Protein 1LJO (pdb70)

InterPro domains:
  IPR001163 Sm domain, eukaryotic/archaea-type [PF01423] (8-72)
  IPR001163 Sm domain, eukaryotic/archaea-type [SM00651] (6-72)
  IPR010920 LSM domain superfamily [SSF50182] (3-74)
  IPR044641 Sm-like protein Lsm7/SmG [PTHR10553] (8-75)
  IPR047575 Sm domain [PS52002] (3-75)

Nearest PDB structures (foldseek):
  1ljo-assembly1_A  TM=1.014E+00  e=5.901E-14  Archaeoglobus fulgidus
  1loj-assembly1_B  TM=8.952E-01  e=7.359E-07  Methanothermobacter thermautotrophicus str. Delta H
  6n7r-assembly1_P  TM=9.028E-01  e=3.791E-06  Saccharomyces cerevisiae S288C
  5gam-assembly1_f  TM=9.101E-01  e=1.407E-05  Saccharomyces cerevisiae
  1n9s-assembly3_D  TM=9.064E-01  e=3.763E-05  Saccharomyces cerevisiae

Radius of gyration: 12.04 Å; Cα contacts (8 Å, |Δi|>4): 157; chains: 1; bounding box: 37×21×31 Å

CATH classification: 2.30.30.100

Foldseek 3Di:
DDDADPVNVVVVQAQAWKWWDFQPDPWIKIFHFPDADPLGWTWGAQMFTHHVPRTDGTDGIDIHGSVGIDDMGGD

Organism: Archaeoglobus fulgidus (strain ATCC 49558 / DSM 4304 / JCM 9628 / NBRC 100126 / VC-16) (NCBI:txid224325)

Sequence (75 aa):
GAMVLPNQMVKSMVGKIIRVEMKGEENQLVGKLEGVDDYMNLYLTNAMECKGEEKVRSLGEIVLRGNNVVLIQPQ

B-factor: mean 23.53, std 11.57, range [7.32, 61.72]

Secondary structure (DSSP, 8-state):
-----HHHHHHHTTTSEEEEEETT-SSEEEEEEEEE-TT--EEEEEEEEEETTEEEEEEEEEEE-GGGEEEEEE-

Solvent-accessible surface area: 5075 Å² total; per-residue (Å²): 140,110,164,109,93,95,63,96,89,9,140,68,11,66,41,137,82,0,30,0,76,17,140,77,66,152,13,45,5,13,2,69,0,72,22,45,64,118,170,49,37,1,79,0,16,108,4,65,12,7,117,33,156,118,102,66,143,87,64,30,126,36,113,18,130,8,94,51,21,89,94,30,87,69,108

Structure (mmCIF, N/CA/C/O backbone):
data_1LJO
#
_entry.id   1LJO
#
_cell.length_a   58.420
_cell.length_b   58.420
_cell.length_c   32.084
_cell.angle_alpha   90.00
_cell.angle_beta   90.00
_cell.angle_gamma   120.00
#
_symmetry.space_group_name_H-M   'P 6'
#
loop_
_entity.id
_entity.type
_entity.pdbx_description
1 polymer 'Archaeal Sm-like protein AF-Sm2'
2 non-polymer 'CADMIUM ION'
3 non-polymer 'ACETIC ACID'
4 water water
#
loop_
_atom_site.group_PDB
_atom_site.id
_atom_site.type_symbol
_atom_site.label_atom_id
_atom_site.label_alt_id
_atom_site.label_comp_id
_atom_site.label_asym_id
_atom_site.label_entity_id
_atom_site.label_seq_id
_atom_site.pdbx_PDB_ins_code
_atom_site.Cartn_x
_atom_site.Cartn_y
_atom_site.Cartn_z
_atom_site.occupancy
_atom_site.B_iso_or_equiv
_atom_site.auth_seq_id
_atom_site.auth_comp_id
_atom_site.auth_asym_id
_atom_site.auth_atom_id
_atom_site.pdbx_PDB_model_num
ATOM 1 N N . GLY A 1 1 ? 22.149 18.199 41.790 1.00 43.67 1 GLY A N 1
ATOM 2 C CA . GLY A 1 1 ? 21.635 19.597 41.827 1.00 42.53 1 GLY A CA 1
ATOM 3 C C . GLY A 1 1 ? 20.136 19.663 42.046 1.00 41.28 1 GLY A C 1
ATOM 4 O O . GLY A 1 1 ? 19.647 19.354 43.133 1.00 41.86 1 GLY A O 1
ATOM 5 N N . ALA A 1 2 ? 19.405 20.067 41.012 1.00 38.71 2 ALA A N 1
ATOM 6 C CA . ALA A 1 2 ? 17.953 20.175 41.087 1.00 35.37 2 ALA A CA 1
ATOM 7 C C . ALA A 1 2 ? 17.313 19.817 39.753 1.00 34.90 2 ALA A C 1
ATOM 8 O O . ALA A 1 2 ? 17.981 19.797 38.715 1.00 34.91 2 ALA A O 1
ATOM 10 N N . MET A 1 3 ? 16.017 19.528 39.783 1.00 31.49 3 MET A N 1
ATOM 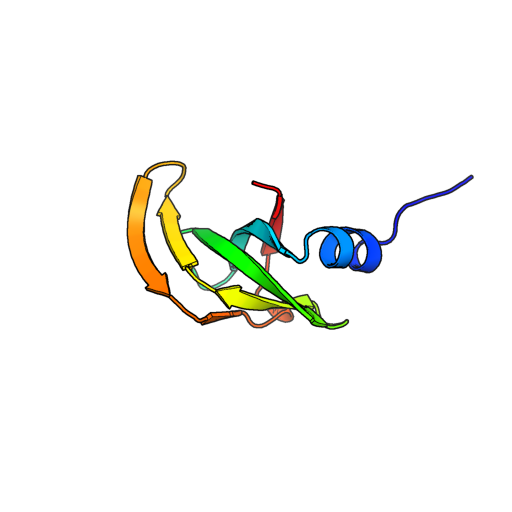11 C CA . MET A 1 3 ? 15.297 19.186 38.567 1.00 30.05 3 MET A CA 1
ATOM 12 C C . MET A 1 3 ? 13.809 19.434 38.748 1.00 28.55 3 MET A C 1
ATOM 13 O O . MET A 1 3 ? 13.313 19.490 39.872 1.00 28.05 3 MET A O 1
ATOM 18 N N . VAL A 1 4 ? 13.105 19.593 37.633 1.00 25.64 4 VAL A N 1
ATOM 19 C CA . VAL A 1 4 ? 11.667 19.833 37.661 1.00 23.81 4 VAL A CA 1
ATOM 20 C C . VAL A 1 4 ? 10.933 18.550 37.289 1.00 21.83 4 VAL A C 1
ATOM 21 O O . VAL A 1 4 ? 11.119 18.016 36.195 1.00 23.25 4 VAL A O 1
ATOM 25 N N . LEU A 1 5 ? 10.107 18.054 38.204 1.00 18.90 5 LEU A N 1
ATOM 26 C CA . LEU A 1 5 ? 9.355 16.829 37.958 1.00 20.29 5 LEU A CA 1
ATOM 27 C C . LEU A 1 5 ? 8.330 17.012 36.843 1.00 16.15 5 LEU A C 1
ATOM 28 O O . LEU A 1 5 ? 7.695 18.058 36.732 1.00 17.31 5 LEU A O 1
ATOM 33 N N . PRO A 1 6 ? 8.176 15.996 35.982 1.00 15.96 6 PRO A N 1
ATOM 34 C CA . PRO A 1 6 ? 7.209 16.085 34.889 1.00 14.51 6 PRO A CA 1
ATOM 35 C C . PRO A 1 6 ? 5.810 16.470 35.384 1.00 14.71 6 PRO A C 1
ATOM 36 O O . PRO A 1 6 ? 5.177 17.359 34.824 1.00 13.33 6 PRO A O 1
ATOM 40 N N . ASN A 1 7 ? 5.331 15.809 36.436 1.00 19.33 7 ASN A N 1
ATOM 41 C CA . ASN A 1 7 ? 4.010 16.127 36.980 1.00 23.08 7 ASN A CA 1
ATOM 42 C C . ASN A 1 7 ? 3.946 17.585 37.430 1.00 23.25 7 ASN A C 1
ATOM 43 O O . ASN A 1 7 ? 2.900 18.225 37.318 1.00 22.91 7 ASN A O 1
ATOM 48 N N . GLN A 1 8 ? 5.058 18.105 37.946 1.00 23.39 8 GLN A N 1
ATOM 49 C CA . GLN A 1 8 ? 5.104 19.499 38.390 1.00 23.53 8 GLN A CA 1
ATOM 50 C C . GLN A 1 8 ? 4.946 20.401 37.170 1.00 21.36 8 GLN A C 1
ATOM 51 O O . GLN A 1 8 ? 4.220 21.395 37.200 1.00 19.26 8 GLN A O 1
ATOM 57 N N . MET A 1 9 ? 5.645 20.049 36.097 1.00 17.49 9 MET A N 1
ATOM 58 C CA . MET A 1 9 ? 5.588 20.829 34.870 1.00 15.33 9 MET A CA 1
ATOM 59 C C . MET A 1 9 ? 4.172 20.833 34.292 1.00 14.63 9 MET A C 1
ATOM 60 O O . MET A 1 9 ? 3.637 21.889 33.961 1.00 15.62 9 MET A O 1
ATOM 65 N N . VAL A 1 10 ? 3.559 19.658 34.189 1.00 13.76 10 VAL A N 1
ATOM 66 C CA . VAL A 1 10 ? 2.210 19.569 33.635 1.00 15.31 10 VAL A CA 1
ATOM 67 C C . VAL A 1 10 ? 1.199 20.364 34.454 1.00 16.49 10 VAL A C 1
ATOM 68 O O . VAL A 1 10 ? 0.324 21.023 33.893 1.00 13.31 10 VAL A O 1
ATOM 72 N N . LYS A 1 11 ? 1.318 20.312 35.778 1.00 14.56 11 LYS A N 1
ATOM 73 C CA . LYS A 1 11 ? 0.385 21.047 36.618 1.00 18.34 11 LYS A CA 1
ATOM 74 C C . LYS A 1 11 ? 0.537 22.551 36.405 1.00 16.58 11 LYS A C 1
ATOM 75 O O . LYS A 1 11 ? -0.438 23.290 36.478 1.00 18.09 11 LYS A O 1
ATOM 81 N N . SER A 1 12 ? 1.756 23.001 36.123 1.00 16.69 12 SER A N 1
ATOM 82 C CA . SER A 1 12 ? 1.996 24.420 35.892 1.00 16.02 12 SER A CA 1
ATOM 83 C C . SER A 1 12 ? 1.320 24.893 34.603 1.00 17.10 12 SER A C 1
ATOM 84 O O . SER A 1 12 ? 1.155 26.089 34.392 1.00 14.71 12 SER A O 1
ATOM 87 N N . MET A 1 13 ? 0.929 23.949 33.750 1.00 16.32 13 MET A N 1
ATOM 88 C CA . MET A 1 13 ? 0.266 24.281 32.487 1.00 18.39 13 MET A CA 1
ATOM 89 C C . MET A 1 13 ? -1.244 24.463 32.645 1.00 16.18 13 MET A C 1
ATOM 90 O O . MET A 1 13 ? -1.930 24.841 31.693 1.00 15.91 13 MET A O 1
ATOM 95 N N . VAL A 1 14 ? -1.764 24.188 33.838 1.00 17.68 14 VAL A N 1
ATOM 96 C CA . VAL A 1 14 ? -3.196 24.328 34.075 1.00 16.93 14 VAL A CA 1
ATOM 97 C C . VAL A 1 14 ? -3.634 25.772 33.864 1.00 17.33 14 VAL A C 1
ATOM 98 O O . VAL A 1 14 ? -2.969 26.707 34.309 1.00 15.19 14 VAL A O 1
ATOM 102 N N . GLY A 1 15 ? -4.758 25.950 33.185 1.00 15.79 15 GLY A N 1
ATOM 103 C CA . GLY A 1 15 ? -5.245 27.291 32.922 1.00 16.38 15 GLY A CA 1
ATOM 104 C C . GLY A 1 15 ? -4.672 27.859 31.634 1.00 16.56 15 GLY A C 1
ATOM 105 O O . GLY A 1 15 ? -5.079 28.922 31.182 1.00 17.25 15 GLY A O 1
ATOM 106 N N . LYS A 1 16 ? -3.731 27.144 31.033 1.00 16.77 16 LYS A N 1
ATOM 107 C CA . LYS A 1 16 ? -3.111 27.605 29.796 1.00 16.86 16 LYS A CA 1
ATOM 108 C C . LYS A 1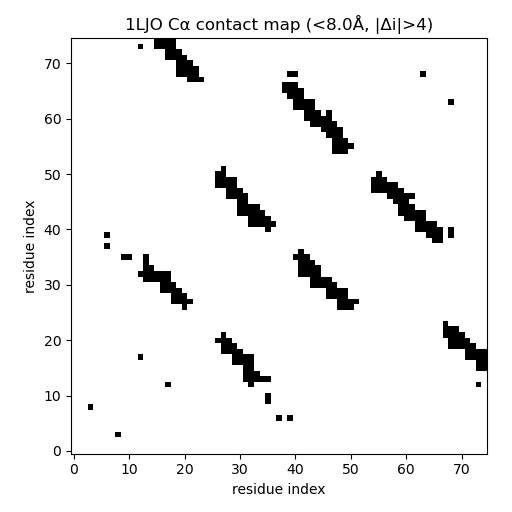 16 ? -3.387 26.661 28.634 1.00 12.79 16 LYS A C 1
ATOM 109 O O . LYS A 1 16 ? -3.864 25.549 28.832 1.00 12.68 16 LYS A O 1
ATOM 115 N N . ILE A 1 17 ? -3.081 27.124 27.424 1.00 12.25 17 ILE A N 1
ATOM 116 C CA . ILE A 1 17 ? -3.285 26.353 26.201 1.00 12.39 17 ILE A CA 1
ATOM 117 C C . ILE A 1 17 ? -2.129 25.391 25.954 1.00 11.21 17 ILE A C 1
ATOM 118 O O . ILE A 1 17 ? -0.964 25.787 25.987 1.00 11.91 17 ILE A O 1
ATOM 123 N N . ILE A 1 18 ? -2.457 24.130 25.691 1.00 9.41 18 ILE A N 1
ATOM 124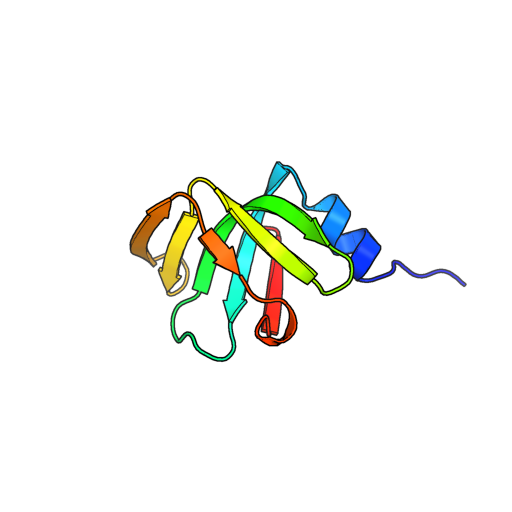 C CA . ILE A 1 18 ? -1.435 23.126 25.433 1.00 11.75 18 ILE A CA 1
ATOM 125 C C . ILE A 1 18 ? -1.767 22.340 24.172 1.00 13.26 18 ILE A C 1
ATOM 126 O O . ILE A 1 18 ? -2.911 22.345 23.714 1.00 12.21 18 ILE A O 1
ATOM 131 N N . ARG A 1 19 ? -0.753 21.679 23.615 1.00 10.70 19 ARG A N 1
ATOM 132 C CA . ARG A 1 19 ? -0.910 20.856 22.425 1.00 12.91 19 ARG A CA 1
ATOM 133 C C . ARG A 1 19 ? -0.537 19.450 22.869 1.00 11.65 19 ARG A C 1
ATOM 134 O O . ARG A 1 19 ? 0.501 19.255 23.502 1.00 11.52 19 ARG A O 1
ATOM 142 N N . VAL A 1 20 ? -1.381 18.478 22.536 1.00 12.81 20 VAL A N 1
ATOM 143 C CA . VAL A 1 20 ? -1.159 17.090 22.938 1.00 12.18 20 VAL A CA 1
ATOM 144 C C . VAL A 1 20 ? -1.174 16.088 21.795 1.00 14.25 20 VAL A C 1
ATOM 145 O O . VAL A 1 20 ? -2.064 16.118 20.950 1.00 13.93 20 VAL A O 1
ATOM 149 N N . GLU A 1 21 ? -0.188 15.197 21.779 1.00 10.98 21 GLU A N 1
ATOM 150 C CA . GLU A 1 21 ? -0.146 14.157 20.760 1.00 18.04 21 GLU A CA 1
ATOM 151 C C . GLU A 1 21 ? -0.542 12.861 21.461 1.00 16.71 21 GLU A C 1
ATOM 152 O O . GLU A 1 21 ? 0.068 12.483 22.463 1.00 13.57 21 GLU A O 1
ATOM 158 N N . MET A 1 22 ? -1.573 12.199 20.942 1.00 15.57 22 MET A N 1
ATOM 159 C CA . MET A 1 22 ? -2.064 10.952 21.522 1.00 16.49 22 MET A CA 1
ATOM 160 C C . MET A 1 22 ? -1.633 9.762 20.684 1.00 18.10 22 MET A C 1
ATOM 161 O O . MET A 1 22 ? -1.534 9.854 19.458 1.00 19.18 22 MET A O 1
ATOM 166 N N . LYS A 1 23 ? -1.402 8.638 21.348 1.00 17.43 23 LYS A N 1
ATOM 167 C CA . LYS A 1 23 ? -0.980 7.423 20.668 1.00 24.78 23 LYS A CA 1
ATOM 168 C C . LYS A 1 23 ? -2.037 6.928 19.680 1.00 30.60 23 LYS A C 1
ATOM 169 O O . LYS A 1 23 ? -1.712 6.543 18.555 1.00 36.89 23 LYS A O 1
ATOM 175 N N . GLY A 1 24 ? -3.301 6.948 20.093 1.00 34.18 24 GLY A N 1
ATOM 176 C CA . GLY A 1 24 ? -4.371 6.497 19.217 1.00 42.56 24 GLY A CA 1
ATOM 177 C C . GLY A 1 24 ? -5.054 7.622 18.456 1.00 47.45 24 GLY A C 1
ATOM 178 O O . GLY A 1 24 ? -6.264 7.576 18.217 1.00 47.89 24 GLY A O 1
ATOM 179 N N . GLU A 1 25 ? -4.276 8.630 18.070 1.00 48.95 25 GLU A N 1
ATOM 180 C CA . GLU A 1 25 ? -4.796 9.781 17.332 1.00 49.42 25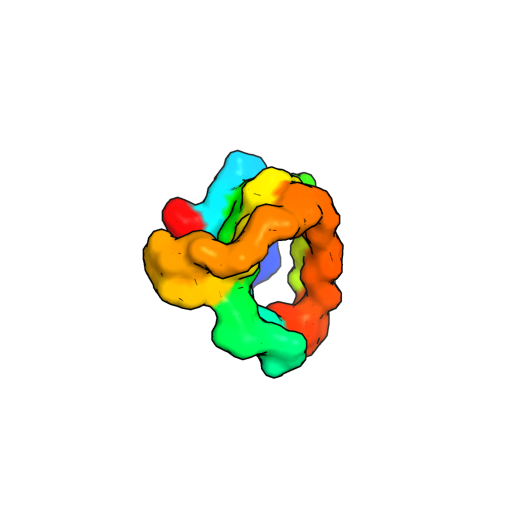 GLU A CA 1
ATOM 181 C C . GLU A 1 25 ? -3.753 10.296 16.341 1.00 48.97 25 GLU A C 1
ATOM 182 O O . GLU A 1 25 ? -2.587 10.469 16.691 1.00 49.84 25 GLU A O 1
ATOM 188 N N . GLU A 1 26 ? -4.173 10.543 15.104 1.00 47.72 26 GLU A N 1
ATOM 189 C CA . GLU A 1 26 ? -3.259 11.031 14.075 1.00 45.76 26 GLU A CA 1
ATOM 190 C C . GLU A 1 26 ? -3.114 12.555 14.071 1.00 42.11 26 GLU A C 1
ATOM 191 O O . GLU A 1 26 ? -2.105 13.091 13.610 1.00 41.70 26 GLU A O 1
ATOM 197 N N . ASN A 1 27 ? -4.122 13.249 14.587 1.00 37.10 27 ASN A N 1
ATOM 198 C CA . ASN A 1 27 ? -4.090 14.707 14.657 1.00 32.16 27 ASN A CA 1
ATOM 199 C C . ASN A 1 27 ? -3.868 15.104 16.111 1.00 29.56 27 ASN A C 1
ATOM 200 O O . ASN A 1 27 ? -4.240 14.359 17.014 1.00 28.35 27 ASN A O 1
ATOM 205 N N . GLN A 1 28 ? -3.271 16.270 16.338 1.00 25.00 28 GLN A N 1
ATOM 206 C CA . GLN A 1 28 ? -3.024 16.724 17.701 1.00 24.08 28 GLN A CA 1
ATOM 207 C C . GLN A 1 28 ? -4.244 17.414 18.293 1.00 22.39 28 GLN A C 1
ATOM 208 O O . GLN A 1 28 ? -5.125 17.875 17.565 1.00 18.75 28 GLN A O 1
ATOM 214 N N . LEU A 1 29 ? -4.286 17.478 19.621 1.00 17.60 29 LEU A N 1
ATOM 215 C CA . LEU A 1 29 ? -5.372 18.146 20.321 1.00 13.82 29 LEU A CA 1
ATOM 216 C C . LEU A 1 29 ? -4.816 19.420 20.934 1.00 14.73 29 LEU A C 1
ATOM 217 O O . LEU A 1 29 ? -3.747 19.409 21.547 1.00 13.40 29 LEU A O 1
ATOM 222 N N . VAL A 1 30 ? -5.537 20.519 20.751 1.00 11.03 30 VAL A N 1
ATOM 223 C CA . VAL A 1 30 ? -5.125 21.802 21.293 1.00 13.27 30 VAL A CA 1
ATOM 224 C C . VAL A 1 30 ? -6.293 22.362 22.092 1.00 15.06 30 VAL A C 1
ATOM 225 O O . VAL A 1 30 ? -7.416 22.434 21.589 1.00 13.80 30 VAL A O 1
ATOM 229 N N . GLY A 1 31 ? -6.032 22.747 23.338 1.00 13.60 31 GLY A N 1
ATOM 230 C CA . GLY A 1 31 ? -7.095 23.295 24.163 1.00 12.93 31 GLY A CA 1
ATOM 231 C C . GLY A 1 31 ? -6.592 23.796 25.499 1.00 12.34 31 GLY A C 1
ATOM 232 O O . GLY A 1 31 ? -5.400 23.721 25.788 1.00 13.21 31 GLY A O 1
ATOM 233 N N . LYS A 1 32 ? -7.501 24.316 26.314 1.00 13.56 32 LYS A N 1
ATOM 234 C CA . LYS A 1 32 ? -7.133 24.830 27.624 1.00 11.92 32 LYS A CA 1
ATOM 235 C C . LYS A 1 32 ? -7.103 23.687 28.626 1.00 13.67 32 LYS A C 1
ATOM 236 O O . LYS A 1 32 ? -8.075 22.929 28.757 1.00 9.82 32 LYS A O 1
ATOM 242 N N . LEU A 1 33 ? -5.983 23.561 29.332 1.00 12.31 33 LEU A N 1
ATOM 243 C CA . LEU A 1 33 ? -5.846 22.507 30.325 1.00 12.95 33 LEU A CA 1
ATOM 244 C C . LEU A 1 33 ? -6.594 22.929 31.583 1.00 14.89 33 LEU A C 1
ATOM 245 O O . LEU A 1 33 ? -6.157 23.824 32.303 1.00 13.36 33 LEU A O 1
ATOM 250 N N . GLU A 1 34 ? -7.733 22.287 31.827 1.00 14.72 34 GLU A N 1
ATOM 251 C CA . GLU A 1 34 ? -8.561 22.591 32.990 1.00 16.11 34 GLU A CA 1
ATOM 252 C C . GLU A 1 34 ? -8.275 21.677 34.168 1.00 16.23 34 GLU A C 1
ATOM 253 O O . GLU A 1 34 ? -8.586 22.013 35.309 1.00 17.12 34 GLU A O 1
ATOM 259 N N . GLY A 1 35 ? -7.688 20.518 33.893 1.00 14.92 35 GLY A N 1
ATOM 260 C CA . GLY A 1 35 ? -7.382 19.591 34.966 1.00 17.13 35 GLY A CA 1
ATOM 261 C C . GLY A 1 35 ? -6.471 18.455 34.545 1.00 14.75 35 GLY A C 1
ATOM 262 O O . GLY A 1 35 ? -6.456 18.053 33.382 1.00 14.72 35 GLY A O 1
ATOM 263 N N . VAL A 1 36 ? -5.709 17.942 35.503 1.00 14.61 36 VAL A N 1
ATOM 264 C CA . VAL A 1 36 ? -4.787 16.843 35.263 1.00 14.03 36 VAL A CA 1
ATOM 265 C C . VAL A 1 36 ? -4.567 16.091 36.578 1.00 16.53 36 VAL A C 1
ATOM 266 O O . VAL A 1 36 ? -4.746 16.663 37.653 1.00 17.71 36 VAL A O 1
ATOM 270 N N . ASP A 1 37 ? -4.216 14.808 36.492 1.00 17.00 37 ASP A N 1
ATOM 271 C CA . ASP A 1 37 ? -3.944 14.013 37.692 1.00 17.81 37 ASP A CA 1
ATOM 272 C C . ASP A 1 37 ? -2.570 13.358 37.589 1.00 18.30 37 ASP A C 1
ATOM 273 O O . ASP A 1 37 ? -1.870 13.532 36.591 1.00 16.80 37 ASP A O 1
ATOM 278 N N . ASP A 1 38 ? -2.190 12.598 38.614 1.00 21.26 38 ASP A N 1
ATOM 279 C CA . ASP A 1 38 ? -0.882 11.951 38.631 1.00 22.33 38 ASP A CA 1
ATOM 280 C C . ASP A 1 38 ? -0.642 10.929 37.526 1.00 19.90 38 ASP A C 1
ATOM 281 O O . ASP A 1 38 ? 0.502 10.593 37.235 1.00 21.89 38 ASP A O 1
ATOM 286 N N . TYR A 1 39 ? -1.706 10.428 36.912 1.00 19.47 39 TYR A N 1
ATOM 287 C CA . TYR A 1 39 ? -1.542 9.463 35.834 1.00 20.09 39 TYR A CA 1
ATOM 288 C C . TYR A 1 39 ? -1.522 10.208 34.503 1.00 17.99 39 TYR A C 1
ATOM 289 O O . TYR A 1 39 ? -1.531 9.605 33.428 1.00 16.32 39 TYR A O 1
ATOM 298 N N . MET A 1 40 ? -1.491 11.532 34.598 1.00 16.11 40 MET A N 1
ATOM 299 C CA . MET A 1 40 ? -1.483 12.407 33.433 1.00 17.01 40 MET A CA 1
ATOM 300 C C . MET A 1 40 ? -2.741 12.349 32.568 1.00 17.68 40 MET A C 1
ATOM 301 O O . MET A 1 40 ? -2.688 12.578 31.353 1.00 15.78 40 MET A O 1
ATOM 306 N N . ASN A 1 41 ? -3.871 12.015 33.187 1.00 14.05 41 ASN A N 1
ATOM 307 C CA . ASN A 1 41 ? -5.131 12.050 32.457 1.00 14.62 41 ASN A CA 1
ATOM 308 C C . ASN A 1 41 ? -5.283 13.557 32.283 1.00 14.43 41 ASN A C 1
ATOM 309 O O . ASN A 1 41 ? -4.855 14.316 33.150 1.00 12.23 41 ASN A O 1
ATOM 314 N N . LEU A 1 42 ? -5.866 13.998 31.175 1.00 12.68 42 LEU A N 1
ATOM 315 C CA . LEU A 1 42 ? -6.015 15.426 30.943 1.00 14.27 42 LEU A CA 1
ATOM 316 C C . LEU A 1 42 ? -7.451 15.820 30.626 1.00 14.90 42 LEU A C 1
ATOM 317 O O . LEU A 1 42 ? -8.157 15.116 29.904 1.00 14.11 42 LEU A O 1
ATOM 322 N N . TYR A 1 43 ? -7.873 16.954 31.172 1.00 14.49 43 TYR A N 1
ATOM 323 C CA . TYR A 1 43 ? -9.199 17.480 30.902 1.00 11.72 43 TYR A CA 1
ATOM 324 C C . TYR A 1 43 ? -9.006 18.834 30.233 1.00 12.35 43 TYR A C 1
ATOM 325 O O . TYR A 1 43 ? -8.531 19.786 30.853 1.00 12.43 43 TYR A O 1
ATOM 334 N N . LEU A 1 44 ? -9.356 18.895 28.953 1.00 11.88 44 LEU A N 1
ATOM 335 C CA . LEU A 1 44 ? -9.228 20.117 28.171 1.00 12.68 44 LEU A CA 1
ATOM 336 C C . LEU A 1 44 ? -10.600 20.695 27.867 1.00 10.41 44 LEU A C 1
ATOM 337 O O . LEU A 1 44 ? -11.572 19.956 27.722 1.00 14.24 44 LEU A O 1
ATOM 342 N N . THR A 1 45 ? -10.673 22.016 27.779 1.00 9.36 45 THR A N 1
ATOM 343 C CA . THR A 1 45 ? -11.917 22.690 27.442 1.00 9.49 45 THR A CA 1
ATOM 344 C C . THR A 1 45 ? -11.607 23.551 26.227 1.00 12.47 45 THR A C 1
ATOM 345 O O . THR A 1 45 ? -10.441 23.869 25.979 1.00 13.56 45 THR 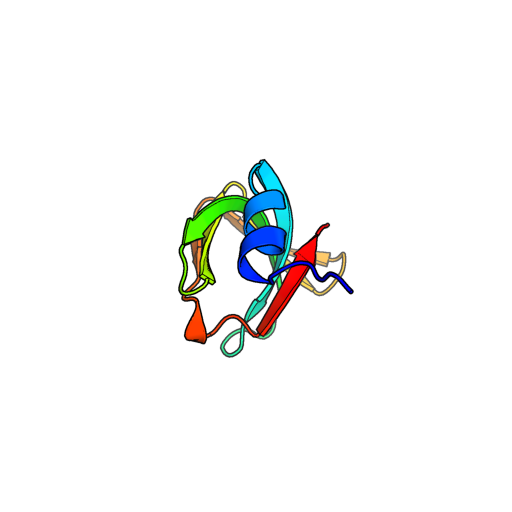A O 1
ATOM 349 N N . ASN A 1 46 ? -12.640 23.905 25.467 1.00 11.09 46 ASN A N 1
ATOM 350 C CA . ASN A 1 46 ? -12.470 24.728 24.275 1.00 11.16 46 ASN A CA 1
ATOM 351 C C . ASN A 1 46 ? -11.446 24.076 23.339 1.00 12.84 46 ASN A C 1
ATOM 352 O O . ASN A 1 46 ? -10.719 24.758 22.618 1.00 14.48 46 ASN A O 1
ATOM 357 N N . ALA A 1 47 ? -11.417 22.749 23.343 1.00 12.36 47 ALA A N 1
ATOM 358 C CA . ALA A 1 47 ? -10.466 21.994 22.540 1.00 11.04 47 ALA A CA 1
ATOM 359 C C . ALA A 1 47 ? -10.793 21.868 21.060 1.00 13.51 47 ALA A C 1
ATOM 360 O O . ALA A 1 47 ? -11.946 21.978 20.642 1.00 14.67 47 ALA A O 1
ATOM 362 N N . MET A 1 48 ? -9.754 21.616 20.276 1.00 14.15 48 MET A N 1
ATOM 363 C CA . MET A 1 48 ? -9.897 21.439 18.840 1.00 20.38 48 MET A CA 1
ATOM 364 C C . MET A 1 48 ? -8.875 20.424 18.353 1.00 19.08 48 MET A C 1
ATOM 365 O O . MET A 1 48 ? -7.837 20.216 18.979 1.00 16.15 48 MET A O 1
ATOM 370 N N . GLU A 1 49 ? -9.182 19.789 17.232 1.00 17.46 49 GLU A N 1
ATOM 371 C CA . GLU A 1 49 ? -8.283 18.816 16.643 1.00 19.10 49 GLU A CA 1
ATOM 372 C C . GLU A 1 49 ? -7.502 19.618 15.608 1.00 19.95 49 GLU A C 1
ATOM 373 O O . GLU A 1 49 ? -8.097 20.329 14.794 1.00 18.79 49 GLU A O 1
ATOM 379 N N . CYS A 1 50 ? -6.177 19.517 15.648 1.00 18.43 50 CYS A N 1
ATOM 380 C CA . CYS A 1 50 ? -5.336 20.259 14.724 1.00 23.55 50 CYS A CA 1
ATOM 381 C C . CYS A 1 50 ? -4.248 19.405 14.085 1.00 24.85 50 CYS A C 1
ATOM 382 O O . CYS A 1 50 ? -3.914 18.326 14.566 1.00 24.75 50 CYS A O 1
ATOM 385 N N . LYS A 1 51 ? -3.717 19.914 12.981 1.00 27.16 51 LYS A N 1
ATOM 386 C CA . LYS A 1 51 ? -2.622 19.288 12.251 1.00 32.30 51 LYS A CA 1
ATOM 387 C C . LYS A 1 51 ? -1.641 20.440 12.102 1.00 34.33 51 LYS A C 1
ATOM 388 O O . LYS A 1 51 ? -1.568 21.084 11.056 1.00 36.68 51 LYS A O 1
ATOM 394 N N . GLY A 1 52 ? -0.899 20.709 13.168 1.00 36.17 52 GLY A N 1
ATOM 395 C CA . GLY A 1 52 ? 0.026 21.821 13.143 1.00 36.07 52 GLY A CA 1
ATOM 396 C C . GLY A 1 52 ? -0.820 23.043 13.431 1.00 37.69 52 GLY A C 1
ATOM 397 O O . GLY A 1 52 ? -1.597 23.048 14.389 1.00 37.36 52 GLY A O 1
ATOM 398 N N . GLU A 1 53 ? -0.701 24.072 12.601 1.00 36.96 53 GLU A N 1
ATOM 399 C CA . GLU A 1 53 ? -1.482 25.283 12.804 1.00 38.00 53 GLU A CA 1
ATOM 400 C C . GLU A 1 53 ? -2.834 25.198 12.096 1.00 35.81 53 GLU A C 1
ATOM 401 O O . GLU A 1 53 ? -3.601 26.161 12.088 1.00 36.99 53 GLU A O 1
ATOM 407 N N . GLU A 1 54 ? -3.127 24.039 11.514 1.00 32.81 54 GLU A N 1
ATOM 408 C CA . GLU A 1 54 ? -4.384 23.836 10.800 1.00 30.87 54 GLU A CA 1
ATOM 409 C C . GLU A 1 54 ? -5.459 23.148 11.636 1.00 27.61 54 GLU A C 1
ATOM 410 O O . GLU A 1 54 ? -5.292 22.012 12.073 1.00 29.24 54 GLU A O 1
ATOM 416 N N . LYS A 1 55 ? -6.568 23.850 11.838 1.00 26.15 55 LYS A N 1
ATOM 417 C CA . LYS A 1 55 ? -7.711 23.348 12.596 1.00 24.91 55 LYS A CA 1
ATOM 418 C C . LYS A 1 55 ? -8.569 22.444 11.706 1.00 26.12 55 LYS A C 1
ATOM 419 O O . LYS A 1 55 ? -8.917 22.822 10.583 1.00 24.82 55 LYS A O 1
ATOM 425 N N . VAL A 1 56 ? -8.909 21.254 12.201 1.00 22.26 56 VAL A N 1
ATOM 426 C CA . VAL A 1 56 ? -9.725 20.323 11.428 1.00 22.11 56 VAL A CA 1
ATOM 427 C C . VAL A 1 56 ? -11.068 19.976 12.069 1.00 22.94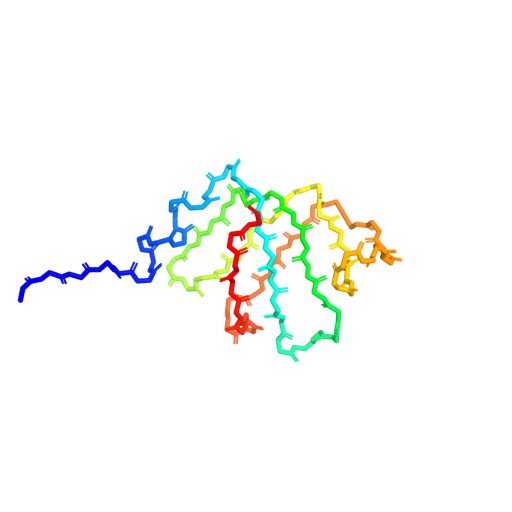 56 VAL A C 1
ATOM 428 O O . VAL A 1 56 ? -12.012 19.634 11.368 1.00 20.13 56 VAL A O 1
ATOM 432 N N . ARG A 1 57 ? -11.157 20.058 13.397 1.00 21.31 57 ARG A N 1
ATOM 433 C CA . ARG A 1 57 ? -12.406 19.756 14.099 1.00 21.32 57 ARG A CA 1
ATOM 434 C C . ARG A 1 57 ? -12.516 20.484 15.434 1.00 22.16 57 ARG A C 1
ATOM 435 O O . ARG A 1 57 ? -11.537 20.594 16.164 1.00 19.00 57 ARG A O 1
ATOM 443 N N . SER A 1 58 ? -13.711 20.975 15.747 1.00 22.24 58 SER A N 1
ATOM 444 C CA . SER A 1 58 ? -13.959 21.637 17.027 1.00 21.16 58 SER A CA 1
ATOM 445 C C . SER A 1 58 ? -14.431 20.522 17.951 1.00 20.11 58 SER A C 1
ATOM 446 O O . SER A 1 58 ? -15.267 19.706 17.557 1.00 23.47 58 SER A O 1
ATOM 449 N N . LEU A 1 59 ? -13.906 20.479 19.170 1.00 16.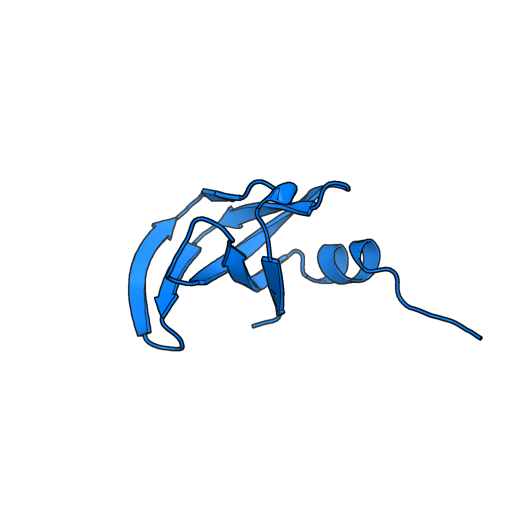60 59 LEU A N 1
ATOM 450 C CA . LEU A 1 59 ? -14.273 19.428 20.106 1.00 18.57 59 LEU A CA 1
ATOM 451 C C . LEU A 1 59 ? -14.919 19.913 21.403 1.00 18.10 59 LEU A C 1
ATOM 452 O O . LEU A 1 59 ? -15.794 19.246 21.941 1.00 21.22 59 LEU A O 1
ATOM 457 N N . GLY A 1 60 ? -14.483 21.061 21.909 1.00 13.34 60 GLY A N 1
ATOM 458 C CA . GLY A 1 60 ? -15.051 21.564 23.146 1.00 14.81 60 GLY A CA 1
ATOM 459 C C . GLY A 1 60 ? -14.425 20.861 24.338 1.00 12.11 60 GLY A C 1
ATOM 460 O O . GLY A 1 60 ? -13.203 20.834 24.474 1.00 13.49 60 GLY A O 1
ATOM 461 N N . GLU A 1 61 ? -15.255 20.281 25.194 1.00 11.35 61 GLU A N 1
ATOM 462 C CA . GLU A 1 61 ? -14.761 19.579 26.375 1.00 14.34 61 GLU A CA 1
ATOM 463 C C . GLU A 1 61 ? -14.358 18.139 26.064 1.00 12.24 61 GLU A C 1
ATOM 464 O O . GLU A 1 61 ? -15.143 17.382 25.498 1.00 10.89 61 GLU A O 1
ATOM 470 N N . ILE A 1 62 ? -13.140 17.755 26.433 1.00 11.62 62 ILE A N 1
ATOM 471 C CA . ILE A 1 62 ? -12.694 16.378 26.207 1.00 11.62 62 ILE A CA 1
ATOM 472 C C . ILE A 1 62 ? -11.768 15.915 27.320 1.00 12.85 62 ILE A C 1
ATOM 473 O O . ILE A 1 62 ? -11.080 16.717 27.941 1.00 11.49 62 ILE A O 1
ATOM 478 N N . VAL A 1 63 ? -11.756 14.611 27.559 1.00 12.59 63 VAL A N 1
ATOM 479 C CA . VAL A 1 63 ? -10.890 14.023 28.568 1.00 12.70 63 VAL A CA 1
ATOM 480 C C . VAL A 1 63 ? -9.946 13.064 27.851 1.00 12.11 63 VAL A C 1
ATOM 481 O O . VAL A 1 63 ? -10.392 12.168 27.128 1.00 12.86 63 VAL A O 1
ATOM 485 N N . LEU A 1 64 ? -8.645 13.262 28.040 1.00 11.28 64 LEU A N 1
ATOM 486 C CA . LEU A 1 64 ? -7.641 12.411 27.405 1.00 10.77 64 LEU A CA 1
ATOM 487 C C . LEU A 1 64 ? -7.077 11.410 28.416 1.00 13.62 64 LEU A C 1
ATOM 488 O O . LEU A 1 64 ? -6.724 11.779 29.537 1.00 14.37 64 LEU A O 1
ATOM 493 N N . ARG A 1 65 ? -7.007 10.141 28.019 1.00 12.50 65 ARG A N 1
ATOM 494 C CA . ARG A 1 65 ? -6.492 9.094 28.896 1.00 12.04 65 ARG A CA 1
ATOM 495 C C . ARG A 1 65 ? -4.972 9.202 29.001 1.00 12.71 65 ARG A C 1
ATOM 496 O O . ARG A 1 65 ? -4.270 9.150 27.998 1.00 9.50 65 ARG A O 1
ATOM 504 N N . GLY A 1 66 ? -4.481 9.339 30.229 1.00 9.02 66 GLY A N 1
ATOM 505 C CA . GLY A 1 66 ? -3.054 9.482 30.466 1.00 9.34 66 GLY A CA 1
ATOM 506 C C . GLY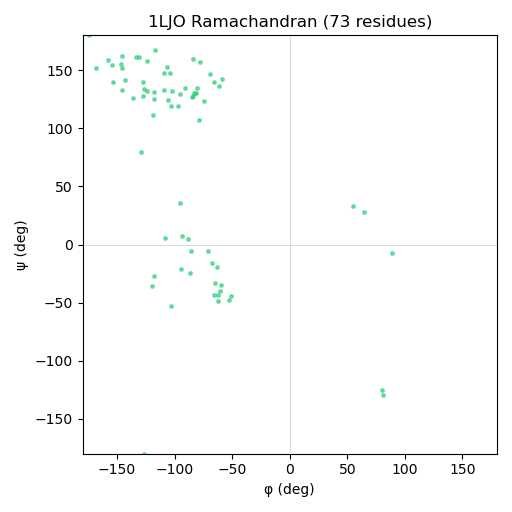 A 1 66 ? -2.092 8.480 29.847 1.00 11.68 66 GLY A C 1
ATOM 507 O O . GLY A 1 66 ? -1.059 8.875 29.302 1.00 13.98 66 GLY A O 1
ATOM 508 N N . ASN A 1 67 ? -2.394 7.190 29.909 1.00 12.26 67 ASN A N 1
ATOM 509 C CA . ASN A 1 67 ? -1.444 6.242 29.343 1.00 17.65 67 ASN A CA 1
ATOM 510 C C . ASN A 1 67 ? -1.398 6.276 27.821 1.00 14.32 67 ASN A C 1
ATOM 511 O O . ASN A 1 67 ? -0.567 5.610 27.219 1.00 14.19 67 ASN A O 1
ATOM 516 N N . ASN A 1 68 ? -2.284 7.046 27.198 1.00 12.47 68 ASN A N 1
ATOM 517 C CA . ASN A 1 68 ? -2.265 7.155 25.740 1.00 12.98 68 ASN A CA 1
ATOM 518 C C . ASN A 1 68 ? -1.764 8.517 25.275 1.00 14.35 68 ASN A C 1
ATOM 519 O O . ASN A 1 68 ? -1.749 8.832 24.074 1.00 12.18 68 ASN A O 1
ATOM 524 N N . VAL A 1 69 ? -1.334 9.320 26.242 1.00 11.13 69 VAL A N 1
ATOM 525 C CA . VAL A 1 69 ? -0.759 10.627 25.944 1.00 12.90 69 VAL A CA 1
ATOM 526 C C . VAL A 1 69 ? 0.683 10.334 25.549 1.00 12.03 69 VAL A C 1
ATOM 527 O O . VAL A 1 69 ? 1.358 9.544 26.210 1.00 13.49 69 VAL A O 1
ATOM 531 N N . VAL A 1 70 ? 1.151 10.943 24.467 1.00 10.26 70 VAL A N 1
ATOM 532 C CA . VAL A 1 70 ? 2.528 10.731 24.033 1.00 9.03 70 VAL A CA 1
ATOM 533 C C . VAL A 1 70 ? 3.400 11.924 24.404 1.00 10.37 70 VAL A C 1
ATOM 534 O O . VAL A 1 70 ? 4.432 11.780 25.068 1.00 13.74 70 VAL A O 1
ATOM 538 N N . LEU A 1 71 ? 2.961 13.107 23.998 1.00 10.76 71 LEU A N 1
ATOM 539 C CA . LEU A 1 71 ? 3.715 14.326 24.240 1.00 14.37 71 LEU A CA 1
ATOM 540 C C . LEU A 1 71 ? 2.794 15.503 24.555 1.00 13.59 71 LEU A C 1
ATOM 541 O O . LEU A 1 71 ? 1.719 15.630 23.971 1.00 14.87 71 LEU A O 1
ATOM 546 N N . ILE A 1 72 ? 3.222 16.352 25.486 1.00 11.85 72 ILE A N 1
ATOM 547 C CA . ILE A 1 72 ? 2.462 17.539 25.873 1.00 12.14 72 ILE A CA 1
ATOM 548 C C . ILE A 1 72 ? 3.381 18.733 25.675 1.00 13.51 72 ILE A C 1
ATOM 549 O O . ILE A 1 72 ? 4.530 18.713 26.100 1.00 13.00 72 ILE A O 1
ATOM 554 N N . GLN A 1 73 ? 2.873 19.771 25.025 1.00 15.97 73 GLN A N 1
ATOM 555 C CA . GLN A 1 73 ? 3.672 20.956 24.757 1.00 17.94 73 GLN A CA 1
ATOM 556 C C . GLN A 1 73 ? 2.888 22.228 25.027 1.00 19.26 73 GLN A C 1
ATOM 557 O O . GLN A 1 73 ? 1.786 22.403 24.510 1.00 19.75 73 GLN A O 1
ATOM 563 N N . PRO A 1 74 ? 3.439 23.128 25.855 1.00 21.71 74 PRO A N 1
ATOM 564 C CA . PRO A 1 74 ? 2.730 24.378 26.139 1.00 23.39 74 PRO A CA 1
ATOM 565 C C . PRO A 1 74 ? 2.545 25.060 24.787 1.00 28.88 74 PRO A C 1
ATOM 566 O O . PRO A 1 74 ? 3.427 24.976 23.930 1.00 28.01 74 PRO A O 1
ATOM 570 N N . GLN A 1 75 ? 1.410 25.712 24.577 1.00 32.73 75 GLN A N 1
ATOM 571 C CA . GLN A 1 75 ? 1.186 26.375 23.301 1.00 39.17 75 GLN A CA 1
ATOM 572 C C . GLN A 1 75 ? 1.552 27.849 23.402 1.00 42.29 75 GLN A C 1
ATOM 573 O O . GLN A 1 75 ? 1.661 28.347 24.543 1.00 44.20 75 GLN A O 1
#